Protein AF-A0AAV9ILN0-F1 (afdb_monomer)

Structure (mmCIF, N/CA/C/O backbone):
data_AF-A0AAV9ILN0-F1
#
_entry.id   AF-A0AAV9ILN0-F1
#
loop_
_atom_site.group_PDB
_atom_site.id
_atom_site.type_symbol
_atom_site.label_atom_id
_atom_site.label_alt_id
_atom_site.label_comp_id
_atom_site.label_asym_id
_atom_site.label_entity_id
_atom_site.label_seq_id
_atom_site.pdbx_PDB_ins_code
_atom_site.Cartn_x
_atom_site.Cartn_y
_atom_site.Cartn_z
_atom_site.occupancy
_atom_site.B_iso_or_equiv
_atom_site.auth_seq_id
_atom_site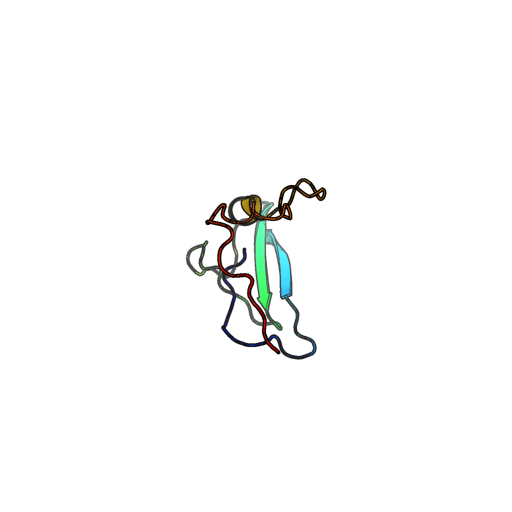.auth_comp_id
_atom_site.auth_asym_id
_atom_site.auth_atom_id
_atom_site.pdbx_PDB_model_num
ATOM 1 N N . MET A 1 1 ? 8.508 5.407 -0.888 1.00 79.31 1 MET A N 1
ATOM 2 C CA . MET A 1 1 ? 7.049 5.396 -0.672 1.00 79.31 1 MET A CA 1
ATOM 3 C C . MET A 1 1 ? 6.628 4.142 0.101 1.00 79.31 1 MET A C 1
ATOM 5 O O . MET A 1 1 ? 6.603 4.237 1.312 1.00 79.31 1 MET A O 1
ATOM 9 N N . LEU A 1 2 ? 6.423 2.965 -0.511 1.00 84.06 2 LEU A N 1
ATOM 10 C CA . LEU A 1 2 ? 5.889 1.783 0.210 1.00 84.06 2 LEU A CA 1
ATOM 11 C C . LEU A 1 2 ? 6.926 0.835 0.849 1.00 84.06 2 LEU A C 1
ATOM 13 O O . LEU A 1 2 ? 6.559 0.019 1.683 1.00 84.06 2 LEU A O 1
ATOM 17 N N . GLN A 1 3 ? 8.211 0.947 0.489 1.00 84.81 3 GLN A N 1
ATOM 18 C CA . GLN A 1 3 ? 9.302 0.079 0.984 1.00 84.81 3 GLN A CA 1
ATOM 19 C C . GLN A 1 3 ? 9.109 -1.430 0.698 1.00 84.81 3 GLN A C 1
ATOM 21 O O . GLN A 1 3 ? 9.600 -2.268 1.442 1.00 84.81 3 GLN A O 1
ATOM 26 N N . LEU A 1 4 ? 8.422 -1.774 -0.398 1.00 86.50 4 LEU A N 1
ATOM 27 C CA . LEU A 1 4 ? 8.137 -3.158 -0.823 1.00 86.50 4 LEU A CA 1
ATOM 28 C C . LEU A 1 4 ? 9.002 -3.630 -2.006 1.00 86.50 4 LEU A C 1
ATOM 30 O O . LEU A 1 4 ? 8.680 -4.618 -2.657 1.00 86.50 4 LEU A O 1
ATOM 34 N N . TYR A 1 5 ? 10.060 -2.889 -2.335 1.00 89.50 5 TYR A N 1
ATOM 35 C CA . TYR A 1 5 ? 10.932 -3.211 -3.463 1.00 89.50 5 TYR A CA 1
ATOM 36 C C . TYR A 1 5 ? 11.738 -4.481 -3.173 1.00 89.50 5 TYR A C 1
ATOM 38 O O . TYR A 1 5 ? 12.352 -4.590 -2.112 1.00 89.50 5 TYR A O 1
ATOM 46 N N . ASN A 1 6 ? 11.734 -5.420 -4.116 1.00 89.31 6 ASN A N 1
ATOM 47 C CA . ASN A 1 6 ? 12.339 -6.745 -3.977 1.00 89.31 6 ASN A CA 1
ATOM 48 C C . ASN A 1 6 ? 13.566 -6.967 -4.883 1.00 89.31 6 ASN A C 1
ATOM 50 O O . ASN A 1 6 ? 14.017 -8.097 -5.001 1.00 89.31 6 ASN A O 1
ATOM 54 N N . ASP A 1 7 ? 14.099 -5.914 -5.506 1.00 92.62 7 ASP A N 1
ATOM 55 C CA . ASP A 1 7 ? 15.222 -5.979 -6.458 1.00 92.62 7 ASP A CA 1
ATOM 56 C C . ASP A 1 7 ? 14.982 -6.820 -7.721 1.00 92.62 7 ASP A C 1
ATOM 58 O O . ASP A 1 7 ? 15.911 -7.237 -8.409 1.00 92.62 7 ASP A O 1
ATOM 62 N N . GLU A 1 8 ? 13.711 -7.021 -8.070 1.00 93.00 8 GLU A N 1
ATOM 63 C CA . GLU A 1 8 ? 13.301 -7.735 -9.273 1.00 93.00 8 GLU A CA 1
ATOM 64 C C . GLU A 1 8 ? 12.469 -6.835 -10.186 1.00 93.00 8 GLU A C 1
ATOM 66 O O . GLU A 1 8 ? 11.706 -5.971 -9.743 1.00 93.00 8 GLU A O 1
ATOM 71 N N . TRP A 1 9 ? 12.585 -7.065 -11.495 1.00 94.31 9 TRP A N 1
ATOM 72 C CA . TRP A 1 9 ? 11.699 -6.422 -12.4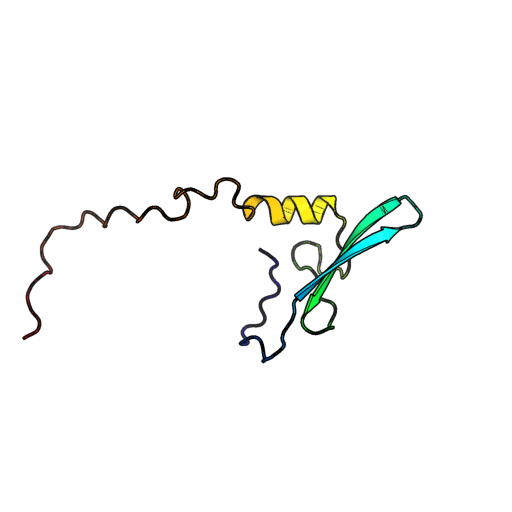56 1.00 94.31 9 TRP A CA 1
ATOM 73 C C . TRP A 1 9 ? 10.274 -6.973 -12.296 1.00 94.31 9 TRP A C 1
ATOM 75 O O . TRP A 1 9 ? 10.106 -8.198 -12.298 1.00 94.31 9 TRP A O 1
ATOM 85 N N . PRO A 1 10 ? 9.234 -6.121 -12.205 1.00 95.94 10 PRO A N 1
ATOM 86 C CA . PRO A 1 10 ? 7.866 -6.608 -12.128 1.00 95.94 10 PRO A CA 1
ATOM 87 C C . PRO A 1 10 ? 7.510 -7.466 -13.354 1.00 95.94 10 PRO A C 1
ATOM 89 O O . PRO A 1 10 ? 7.691 -7.015 -14.490 1.00 95.94 10 PRO A O 1
ATOM 92 N N . PRO A 1 11 ? 7.028 -8.709 -13.166 1.00 95.25 11 PRO A N 1
ATOM 93 C CA . PRO A 1 11 ? 6.703 -9.590 -14.280 1.00 95.25 11 PRO A CA 1
ATOM 94 C C . PRO A 1 11 ? 5.521 -9.051 -15.095 1.00 95.25 11 PRO A C 1
ATOM 96 O O . PRO A 1 11 ? 4.748 -8.208 -14.641 1.00 95.25 11 PRO A O 1
ATOM 99 N N . PHE A 1 12 ? 5.327 -9.571 -16.308 1.00 96.25 12 PHE A N 1
ATOM 100 C CA . PHE A 1 12 ? 4.147 -9.218 -17.099 1.00 96.25 12 PHE A CA 1
ATOM 101 C C . PHE A 1 12 ? 2.855 -9.557 -16.349 1.00 96.25 12 PHE A C 1
ATOM 103 O O . PHE A 1 12 ? 2.715 -10.641 -15.787 1.00 96.25 12 PHE A O 1
ATOM 110 N N . GLY A 1 13 ? 1.910 -8.615 -16.358 1.00 95.62 13 GLY A N 1
ATOM 111 C CA . GLY A 1 13 ? 0.669 -8.743 -15.595 1.00 95.62 13 GLY A CA 1
ATOM 112 C C . GLY A 1 13 ? 0.842 -8.532 -14.090 1.00 95.62 13 GLY A C 1
ATOM 113 O O . GLY A 1 13 ? -0.084 -8.835 -13.340 1.00 95.62 13 GLY A O 1
ATOM 114 N N . SER A 1 14 ? 1.992 -8.015 -13.637 1.00 96.19 14 SER A N 1
ATOM 115 C CA . SER A 1 14 ? 2.165 -7.656 -12.236 1.00 96.19 14 SER A CA 1
ATOM 116 C C . SER A 1 14 ? 1.155 -6.598 -11.812 1.00 96.19 14 SER A C 1
ATOM 118 O O . SER A 1 14 ? 0.900 -5.647 -12.557 1.00 96.19 14 SER A O 1
ATOM 120 N N . PHE A 1 15 ? 0.650 -6.709 -10.593 1.00 96.19 15 PHE A N 1
ATOM 121 C CA . PHE A 1 15 ? -0.249 -5.725 -10.017 1.00 96.19 15 PHE A CA 1
ATOM 122 C C . PHE A 1 15 ? 0.073 -5.481 -8.546 1.00 96.19 15 PHE A C 1
ATOM 124 O O . PHE A 1 15 ? 0.537 -6.363 -7.819 1.00 96.19 15 PHE A O 1
ATOM 131 N N . LEU A 1 16 ? -0.219 -4.258 -8.117 1.00 95.44 16 LEU A N 1
ATOM 132 C CA . LEU A 1 16 ? -0.232 -3.859 -6.722 1.00 95.44 16 LEU A CA 1
ATOM 133 C C . LEU A 1 16 ? -1.687 -3.584 -6.341 1.00 95.44 16 LEU A C 1
ATOM 135 O O . LEU A 1 16 ? -2.322 -2.721 -6.945 1.00 95.44 16 LEU A O 1
ATOM 139 N N . ALA A 1 17 ? -2.214 -4.311 -5.361 1.00 96.62 17 ALA A N 1
ATOM 140 C CA . ALA A 1 17 ? -3.533 -4.052 -4.802 1.00 96.62 17 ALA A CA 1
ATOM 141 C C . ALA A 1 17 ? -3.385 -3.373 -3.440 1.00 96.62 17 ALA A C 1
ATOM 143 O O . ALA A 1 17 ? -2.616 -3.822 -2.591 1.00 96.62 17 ALA A O 1
ATOM 144 N N . ILE A 1 18 ? -4.119 -2.280 -3.246 1.00 95.44 18 ILE A N 1
ATOM 145 C CA . ILE A 1 18 ? -4.217 -1.566 -1.973 1.00 95.44 18 ILE A CA 1
ATOM 146 C C . ILE A 1 18 ? -5.669 -1.693 -1.534 1.00 95.44 18 ILE A C 1
ATOM 148 O O . ILE A 1 18 ? -6.566 -1.146 -2.174 1.00 95.44 18 ILE A O 1
ATOM 152 N N . GLU A 1 19 ? -5.898 -2.452 -0.472 1.00 96.81 19 GLU A N 1
ATOM 153 C CA . GLU A 1 19 ? -7.231 -2.770 0.024 1.00 96.81 19 GLU A CA 1
ATOM 154 C C . GLU A 1 19 ? -7.508 -2.002 1.314 1.00 96.81 19 GLU A C 1
ATOM 156 O O . GLU A 1 19 ? -6.674 -1.967 2.221 1.00 96.81 19 GLU A O 1
ATOM 161 N N . LEU A 1 20 ? -8.690 -1.389 1.390 1.00 96.94 20 LEU A N 1
ATOM 162 C CA . LEU A 1 20 ? -9.171 -0.687 2.573 1.00 96.94 20 LEU A CA 1
ATOM 163 C C . LEU A 1 20 ? -10.198 -1.558 3.295 1.00 96.94 20 LEU A C 1
ATOM 165 O O . LEU A 1 20 ? -11.250 -1.891 2.750 1.00 96.94 20 LEU A O 1
ATOM 169 N N . TYR A 1 21 ? -9.905 -1.881 4.545 1.00 96.75 21 TYR A N 1
ATOM 170 C CA . TYR A 1 21 ? -10.756 -2.660 5.428 1.00 96.75 21 TYR A CA 1
ATOM 171 C C . TYR A 1 21 ? -11.326 -1.784 6.531 1.00 96.75 21 TYR A C 1
ATOM 173 O O . TYR A 1 21 ? -10.721 -0.792 6.939 1.00 96.75 21 TYR A O 1
ATOM 181 N N . ARG A 1 22 ? -12.466 -2.211 7.068 1.00 97.25 22 ARG A N 1
ATOM 182 C CA . ARG A 1 22 ? -13.080 -1.633 8.258 1.00 97.25 22 ARG A CA 1
ATOM 183 C C . ARG A 1 22 ? -13.384 -2.747 9.250 1.00 97.25 22 ARG A C 1
ATOM 185 O O . ARG A 1 22 ? -14.009 -3.738 8.877 1.00 97.25 22 ARG A O 1
ATOM 192 N N . ASN A 1 23 ? -12.936 -2.603 10.494 1.00 95.44 23 ASN A N 1
ATOM 193 C CA . ASN A 1 23 ? -13.227 -3.581 11.541 1.00 95.44 23 ASN A CA 1
ATOM 194 C C . ASN A 1 23 ? -14.611 -3.336 12.180 1.00 95.44 23 ASN A C 1
ATOM 196 O O . ASN A 1 23 ? -15.308 -2.371 11.862 1.00 95.44 23 ASN A O 1
ATOM 200 N N . SER A 1 24 ? -15.013 -4.199 13.117 1.00 96.62 24 SER A N 1
ATOM 201 C CA . SER A 1 24 ? -16.302 -4.087 13.818 1.00 96.62 24 SER A CA 1
ATOM 202 C C . SER A 1 24 ? -16.423 -2.854 14.722 1.00 96.62 24 SER A C 1
ATOM 204 O O . SER A 1 24 ? -17.536 -2.454 15.050 1.00 96.62 24 SER A O 1
ATOM 206 N N . GLN A 1 25 ? -15.299 -2.261 15.133 1.00 96.50 25 GLN A N 1
ATOM 207 C CA . GLN A 1 25 ? -15.249 -1.026 15.923 1.00 96.50 25 GLN A CA 1
ATOM 208 C C . GLN A 1 25 ? -15.307 0.227 15.033 1.00 96.50 25 GLN A C 1
ATOM 210 O O . GLN A 1 25 ? -15.441 1.342 15.526 1.00 96.50 25 GLN A O 1
ATOM 215 N N . GLY A 1 26 ? -15.269 0.045 13.711 1.00 95.88 26 GLY A N 1
ATOM 216 C CA . GLY A 1 26 ? -15.311 1.112 12.725 1.00 95.88 26 GLY A CA 1
ATOM 217 C C . GLY A 1 26 ? -13.945 1.688 12.353 1.00 95.88 26 GLY A C 1
ATOM 218 O O . GLY A 1 26 ? -13.910 2.629 11.563 1.00 95.88 26 GLY A O 1
ATOM 219 N N . GLU A 1 27 ? -12.857 1.122 12.872 1.00 96.69 27 GLU A N 1
ATOM 220 C CA . GLU A 1 27 ? -11.481 1.514 12.567 1.00 96.69 27 GLU A CA 1
ATOM 221 C C . GLU A 1 27 ? -11.076 1.000 11.180 1.00 96.69 27 GLU A C 1
ATOM 223 O O . GLU A 1 27 ? -11.484 -0.092 10.763 1.00 96.69 27 GLU A O 1
ATOM 228 N N . HIS A 1 28 ? -10.271 1.788 10.466 1.00 97.56 28 HIS A N 1
ATOM 229 C CA . HIS A 1 28 ? -9.852 1.483 9.101 1.00 97.56 28 HIS A CA 1
ATOM 230 C C . HIS A 1 28 ? -8.422 0.960 9.053 1.00 97.56 28 HIS A C 1
ATOM 232 O O . HIS A 1 28 ? -7.527 1.491 9.713 1.00 97.56 28 HIS A O 1
ATOM 238 N N . TYR A 1 29 ? -8.207 -0.045 8.211 1.00 96.44 29 TYR A N 1
ATOM 239 C CA . TYR A 1 29 ? -6.903 -0.656 7.991 1.00 96.44 29 TYR A CA 1
ATOM 240 C C . TYR A 1 29 ? -6.628 -0.801 6.505 1.00 96.44 29 TYR A C 1
ATOM 242 O O . TYR A 1 29 ? -7.531 -1.057 5.716 1.00 96.44 29 TYR A O 1
ATOM 250 N N . VAL A 1 30 ? -5.365 -0.683 6.138 1.00 96.31 30 VAL A N 1
ATOM 251 C CA . VAL A 1 30 ? -4.862 -0.858 4.786 1.00 96.31 30 VAL A CA 1
ATOM 252 C C . VAL A 1 30 ? -4.070 -2.155 4.731 1.00 96.31 30 VAL A C 1
ATOM 254 O O . VAL A 1 30 ? -3.169 -2.373 5.546 1.00 96.31 30 VAL A O 1
ATOM 257 N N . GLY A 1 31 ? -4.413 -3.011 3.773 1.00 95.12 31 GLY A N 1
ATOM 258 C CA . GLY A 1 31 ? -3.592 -4.145 3.360 1.00 95.12 31 GLY A CA 1
ATOM 259 C C . GLY A 1 31 ? -3.022 -3.886 1.972 1.00 95.12 31 GLY A C 1
ATOM 260 O O . GLY A 1 31 ? -3.683 -3.283 1.127 1.00 95.12 31 GLY A O 1
ATOM 261 N N . ILE A 1 32 ? -1.789 -4.324 1.739 1.00 95.38 32 ILE A N 1
ATOM 262 C CA . ILE A 1 32 ? -1.137 -4.193 0.434 1.00 95.38 32 ILE A CA 1
ATOM 263 C C . ILE A 1 32 ? -0.769 -5.580 -0.062 1.00 95.38 32 ILE A C 1
ATOM 265 O O . ILE A 1 32 ? -0.249 -6.391 0.703 1.00 95.38 32 ILE A O 1
ATOM 269 N N . TYR A 1 33 ? -1.029 -5.834 -1.339 1.00 95.69 33 TYR A N 1
ATOM 270 C CA . TYR A 1 33 ? -0.709 -7.089 -1.995 1.00 95.69 33 TYR A CA 1
ATOM 271 C C . TYR A 1 33 ? 0.085 -6.826 -3.264 1.00 95.69 33 TYR A C 1
ATOM 273 O O . TYR A 1 33 ? -0.288 -5.976 -4.073 1.00 95.69 33 TYR A O 1
ATOM 281 N N . TYR A 1 34 ? 1.141 -7.602 -3.467 1.00 95.12 34 TYR A N 1
ATOM 282 C CA . TYR A 1 34 ? 1.893 -7.635 -4.711 1.00 95.12 34 TYR A CA 1
ATOM 283 C C . TYR A 1 34 ? 1.684 -8.995 -5.367 1.00 95.12 34 TYR A C 1
ATOM 285 O O . TYR A 1 34 ? 1.991 -10.028 -4.775 1.00 95.12 34 TYR A O 1
ATOM 293 N N . ASN A 1 35 ? 1.097 -9.008 -6.566 1.00 94.75 35 ASN A N 1
ATOM 294 C C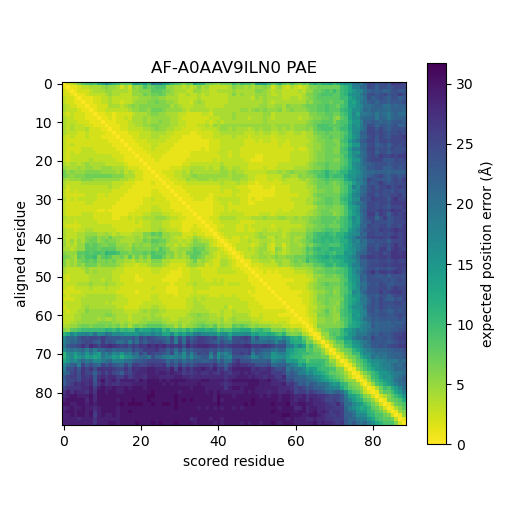A . ASN A 1 35 ? 0.772 -10.233 -7.308 1.00 94.75 35 ASN A CA 1
ATOM 295 C C . ASN A 1 35 ? -0.022 -11.263 -6.479 1.00 94.75 35 ASN A C 1
ATOM 297 O O . ASN A 1 35 ? 0.222 -12.466 -6.548 1.00 94.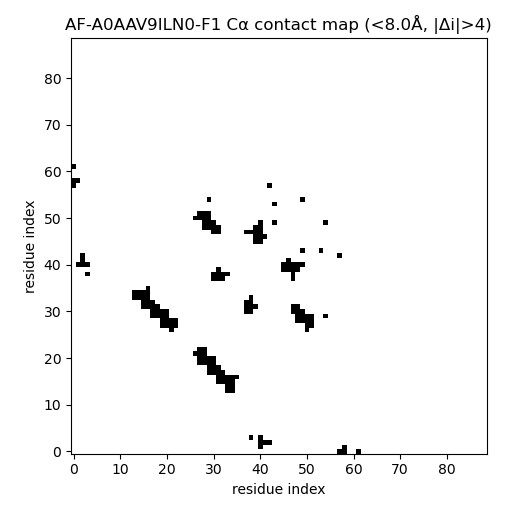75 35 ASN A O 1
ATOM 301 N N . GLY A 1 36 ? -0.960 -10.777 -5.661 1.00 93.88 36 GLY A N 1
ATOM 302 C CA . GLY A 1 36 ? -1.796 -11.603 -4.785 1.00 93.88 36 GLY A CA 1
ATOM 303 C C . GLY A 1 36 ? -1.124 -12.058 -3.485 1.00 93.88 36 GLY A C 1
ATOM 304 O O . GLY A 1 36 ? -1.790 -12.659 -2.646 1.00 93.88 36 GLY A O 1
ATOM 305 N N . GLN A 1 37 ? 0.160 -11.757 -3.271 1.00 93.81 37 GLN A N 1
ATOM 306 C CA . GLN A 1 37 ? 0.842 -12.026 -2.007 1.00 93.81 37 GLN A CA 1
ATOM 307 C C . GLN A 1 37 ? 0.722 -10.834 -1.064 1.00 93.81 37 GLN A C 1
ATOM 309 O O . GLN A 1 37 ? 1.032 -9.706 -1.447 1.00 93.81 37 GLN A O 1
ATOM 314 N N . GLN A 1 38 ? 0.289 -11.087 0.173 1.00 94.31 38 GLN A N 1
ATOM 315 C CA . GLN A 1 38 ? 0.176 -10.046 1.189 1.00 94.31 38 GLN A CA 1
ATOM 316 C C . GLN A 1 38 ? 1.560 -9.529 1.582 1.00 94.31 38 GLN A C 1
ATOM 318 O O . GLN A 1 38 ? 2.438 -10.293 1.984 1.00 94.31 38 GLN A O 1
ATOM 323 N N . CYS A 1 39 ? 1.738 -8.219 1.481 1.00 92.75 39 CYS A N 1
ATOM 324 C CA . CYS A 1 39 ? 2.969 -7.541 1.829 1.00 92.75 39 CYS A CA 1
ATOM 325 C C . CYS A 1 39 ? 2.951 -7.122 3.302 1.00 92.75 39 CYS A C 1
ATOM 327 O O . CYS A 1 39 ? 2.001 -6.499 3.776 1.00 92.75 39 CYS A O 1
ATOM 329 N N . SER A 1 40 ? 4.039 -7.402 4.014 1.00 90.06 40 SER A N 1
ATOM 330 C CA . SER A 1 40 ? 4.296 -6.795 5.320 1.00 90.06 40 SER A CA 1
ATOM 331 C C . SER A 1 40 ? 4.827 -5.381 5.135 1.00 90.06 40 SER A C 1
ATOM 333 O O . SER A 1 40 ? 5.701 -5.162 4.302 1.00 90.06 40 SER A O 1
ATOM 335 N N . LEU A 1 41 ? 4.330 -4.427 5.923 1.00 85.94 41 LEU A N 1
ATOM 336 C CA . LEU A 1 41 ? 4.726 -3.021 5.819 1.00 85.94 41 LEU A CA 1
ATOM 337 C C . LEU A 1 41 ? 5.894 -2.729 6.776 1.00 85.94 41 LEU A C 1
ATOM 339 O O . LEU A 1 41 ? 5.674 -2.694 7.993 1.00 85.94 41 LEU A O 1
ATOM 343 N N . PRO A 1 42 ? 7.131 -2.503 6.280 1.00 83.81 42 PRO A N 1
ATOM 344 C CA . PRO A 1 42 ? 8.305 -2.374 7.148 1.00 83.81 42 PRO A CA 1
ATOM 345 C C . PRO A 1 42 ? 8.228 -1.171 8.083 1.00 83.81 42 PRO A C 1
ATOM 347 O O . PRO A 1 42 ? 8.586 -1.258 9.256 1.00 83.81 42 PRO A O 1
ATOM 350 N N . PHE A 1 43 ? 7.660 -0.069 7.592 1.00 82.75 43 PHE A N 1
ATOM 351 C CA . PHE A 1 43 ? 7.434 1.144 8.376 1.00 82.75 43 PHE A CA 1
ATOM 352 C C . PHE A 1 43 ? 6.428 0.950 9.525 1.00 82.75 43 PHE A C 1
ATOM 354 O O . PHE A 1 43 ? 6.391 1.764 10.442 1.00 82.75 43 PHE A O 1
ATOM 361 N N . TYR A 1 44 ? 5.637 -0.128 9.505 1.00 84.31 44 TYR A N 1
ATOM 362 C CA . TYR A 1 44 ? 4.649 -0.461 10.531 1.00 84.31 44 TYR A CA 1
ATOM 363 C C . TYR A 1 44 ? 4.938 -1.830 11.170 1.00 84.31 44 TYR A C 1
ATOM 365 O O . TYR A 1 44 ? 4.080 -2.709 11.275 1.00 84.31 44 TYR A O 1
ATOM 373 N N . GLY A 1 45 ? 6.191 -2.037 11.586 1.00 83.25 45 GLY A N 1
ATOM 374 C CA . GLY A 1 45 ? 6.592 -3.202 12.380 1.00 83.25 45 GLY A CA 1
ATOM 375 C C . GLY A 1 45 ? 6.386 -4.546 11.676 1.00 83.25 45 GLY A C 1
ATOM 376 O O . GLY A 1 45 ? 6.113 -5.538 12.350 1.00 83.25 45 GLY A O 1
ATOM 377 N N . ASN A 1 46 ? 6.480 -4.573 10.341 1.00 84.44 46 ASN A N 1
ATOM 378 C CA . ASN A 1 46 ? 6.271 -5.757 9.499 1.00 84.44 46 ASN A CA 1
ATOM 379 C C . ASN A 1 46 ? 4.894 -6.417 9.674 1.00 84.44 46 ASN A C 1
ATOM 381 O O . ASN A 1 46 ? 4.758 -7.635 9.540 1.00 84.44 46 ASN A O 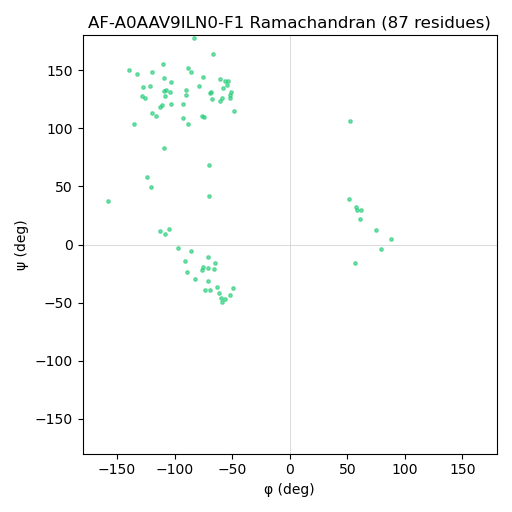1
ATOM 385 N N . ARG A 1 47 ? 3.862 -5.620 9.968 1.00 87.38 47 ARG A N 1
ATOM 386 C CA . ARG A 1 47 ? 2.488 -6.116 10.078 1.00 87.38 47 ARG A CA 1
ATOM 387 C C . ARG A 1 47 ? 1.789 -6.142 8.709 1.00 87.38 47 ARG A C 1
ATOM 389 O O . ARG A 1 47 ? 2.069 -5.280 7.875 1.00 87.38 47 ARG A O 1
ATOM 396 N N . PRO A 1 48 ? 0.864 -7.097 8.494 1.00 88.81 48 PRO A N 1
ATOM 397 C CA . PRO A 1 48 ? 0.127 -7.247 7.234 1.00 88.81 48 PRO A CA 1
ATOM 398 C C . PRO A 1 48 ? -0.991 -6.209 7.035 1.00 88.81 48 PRO A C 1
ATOM 400 O O . PRO A 1 48 ? -1.400 -5.949 5.907 1.00 88.81 48 PRO A O 1
ATOM 403 N N . TYR A 1 49 ? -1.481 -5.617 8.128 1.00 93.44 49 TYR A N 1
ATOM 404 C CA . TYR A 1 49 ? -2.510 -4.579 8.119 1.00 93.44 49 TYR A CA 1
ATOM 405 C C . TYR A 1 49 ? -2.006 -3.359 8.886 1.00 93.44 49 TYR A C 1
ATOM 407 O O . TYR A 1 49 ? -1.590 -3.478 10.043 1.00 93.44 49 TYR A O 1
ATOM 415 N N . CYS A 1 50 ? -2.048 -2.192 8.250 1.00 93.94 50 CYS A N 1
ATOM 416 C CA . CYS A 1 50 ? -1.652 -0.916 8.840 1.00 93.94 50 CYS A CA 1
ATOM 417 C C . CYS A 1 50 ? -2.891 -0.045 9.086 1.00 93.94 50 CYS A C 1
ATOM 419 O O . CYS A 1 50 ? -3.710 0.074 8.180 1.00 93.94 50 CYS A O 1
ATOM 421 N N . PRO A 1 51 ? -3.069 0.560 10.272 1.00 95.56 51 PRO A N 1
ATOM 422 C CA . PRO A 1 51 ? -4.123 1.544 10.499 1.00 95.56 51 PRO A CA 1
ATOM 423 C C . PRO A 1 51 ? -4.061 2.674 9.468 1.00 95.56 51 PRO A C 1
ATOM 425 O O . PRO A 1 51 ? -2.973 3.139 9.125 1.00 95.56 51 PRO A O 1
ATOM 428 N N . TRP A 1 52 ? -5.224 3.137 9.007 1.00 95.38 52 TRP A N 1
ATOM 429 C CA . TRP A 1 52 ? -5.324 4.192 7.991 1.00 95.38 52 TRP A CA 1
ATOM 430 C C . TRP A 1 52 ? -4.510 5.445 8.346 1.00 95.38 52 TRP A C 1
ATOM 432 O O . TRP A 1 52 ? -3.789 5.967 7.504 1.00 95.38 52 TRP A O 1
ATOM 442 N N . GLU A 1 53 ? -4.576 5.887 9.600 1.00 94.19 53 GLU A N 1
ATOM 443 C CA . GLU A 1 53 ? -3.902 7.098 10.084 1.00 94.19 53 GLU A CA 1
ATOM 444 C C . GLU A 1 53 ? -2.376 7.012 9.946 1.00 94.19 53 GLU A C 1
ATOM 446 O O . GLU A 1 53 ? -1.719 7.967 9.528 1.00 94.19 53 GLU A O 1
ATOM 451 N N . GLU A 1 54 ? -1.800 5.848 10.261 1.00 93.12 54 GLU A N 1
ATOM 452 C CA . GLU A 1 54 ? -0.360 5.635 10.127 1.00 93.12 54 GLU A CA 1
ATOM 453 C C . GLU A 1 54 ? 0.024 5.487 8.653 1.00 93.12 54 GLU A C 1
ATOM 455 O O . GLU A 1 54 ? 1.024 6.057 8.218 1.00 93.12 54 GLU A O 1
ATOM 460 N N . PHE A 1 55 ? -0.796 4.796 7.859 1.00 93.31 55 PHE A N 1
ATOM 461 C CA . PHE A 1 55 ? -0.586 4.701 6.418 1.00 93.31 55 PHE A CA 1
ATOM 462 C C . PHE A 1 55 ? -0.574 6.089 5.757 1.00 93.31 55 PHE A C 1
ATOM 464 O O . PHE A 1 55 ? 0.369 6.428 5.041 1.00 93.31 55 PHE A O 1
ATOM 471 N N . GLU A 1 56 ? -1.571 6.929 6.040 1.00 93.12 56 GLU A N 1
ATOM 472 C CA . GLU A 1 56 ? -1.678 8.288 5.507 1.00 93.12 56 GLU A CA 1
ATOM 473 C C . GLU A 1 56 ? -0.472 9.144 5.900 1.00 93.12 56 GLU A C 1
ATOM 475 O O . GLU A 1 56 ? 0.139 9.791 5.045 1.00 93.12 56 GLU A O 1
ATOM 480 N N . LYS A 1 57 ? -0.066 9.095 7.172 1.00 92.81 57 LYS A N 1
ATOM 481 C CA . LYS A 1 57 ? 1.112 9.812 7.669 1.00 92.81 57 LYS A CA 1
ATOM 482 C C . LYS A 1 57 ? 2.375 9.443 6.893 1.00 92.81 57 LYS A C 1
ATOM 484 O O . LYS A 1 57 ? 3.109 10.343 6.482 1.00 92.81 57 LYS A O 1
ATOM 489 N N . GLN A 1 58 ? 2.611 8.152 6.667 1.00 90.75 58 GLN A N 1
ATOM 490 C CA . GLN A 1 58 ? 3.799 7.652 5.965 1.00 90.75 58 GLN A CA 1
ATOM 491 C C . GLN A 1 58 ? 3.772 7.966 4.466 1.00 90.75 58 GLN A C 1
ATOM 493 O O . GLN A 1 58 ? 4.818 8.189 3.856 1.00 90.75 58 GLN A O 1
ATOM 498 N N . MET A 1 59 ? 2.582 8.025 3.869 1.00 90.19 59 MET A N 1
ATOM 499 C CA . MET A 1 59 ? 2.407 8.341 2.452 1.00 90.19 59 MET A CA 1
ATOM 500 C C . MET A 1 59 ? 2.437 9.844 2.170 1.00 90.19 59 MET A C 1
ATOM 502 O O . MET A 1 59 ? 2.890 10.250 1.100 1.00 9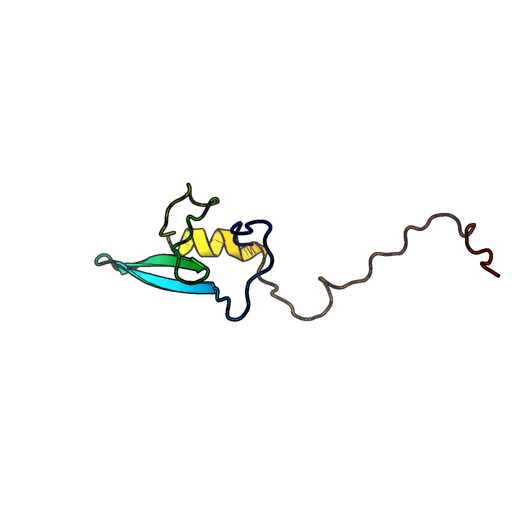0.19 59 MET A O 1
ATOM 506 N N . SER A 1 60 ? 2.019 10.669 3.134 1.00 90.06 60 SER A N 1
ATOM 507 C CA . SER A 1 60 ? 1.891 12.124 2.997 1.00 90.06 60 SER A CA 1
ATOM 508 C C . SER A 1 60 ? 3.109 12.855 2.407 1.00 90.06 60 SER A C 1
ATOM 510 O O . SER A 1 60 ? 2.882 13.757 1.598 1.00 90.06 60 SER A O 1
ATOM 512 N N . PRO A 1 61 ? 4.379 12.484 2.698 1.00 87.56 61 PRO A N 1
ATOM 513 C CA . PRO A 1 61 ? 5.543 13.179 2.145 1.00 87.56 61 PRO A CA 1
ATOM 514 C C . PRO A 1 61 ? 5.748 12.918 0.650 1.00 87.56 61 PRO A C 1
ATOM 516 O O . PRO A 1 61 ? 6.443 13.675 -0.019 1.00 87.56 61 PRO A O 1
ATOM 519 N N . PHE A 1 62 ? 5.171 11.835 0.129 1.00 85.50 62 PHE A N 1
ATOM 520 C CA . PHE A 1 62 ? 5.299 11.435 -1.269 1.00 85.50 62 PHE A CA 1
ATOM 521 C C . PHE A 1 62 ? 4.110 11.892 -2.124 1.00 85.50 62 PHE A C 1
ATOM 523 O O . PHE A 1 62 ? 4.105 11.669 -3.334 1.00 85.50 62 PHE A O 1
ATOM 530 N N . VAL A 1 63 ? 3.099 12.518 -1.513 1.00 86.12 63 VAL A N 1
ATOM 531 C CA . VAL A 1 63 ? 1.961 13.092 -2.233 1.00 86.12 63 VAL A CA 1
ATOM 532 C C . VAL A 1 63 ? 2.403 14.401 -2.880 1.00 86.12 63 VAL A C 1
ATOM 534 O O . VAL A 1 63 ? 2.633 15.402 -2.201 1.00 86.12 63 VAL A O 1
ATOM 537 N N . ILE A 1 64 ? 2.492 14.406 -4.208 1.00 82.12 64 ILE A N 1
ATOM 538 C CA . ILE A 1 64 ? 2.740 15.620 -4.989 1.00 82.12 64 ILE A CA 1
ATOM 539 C C . ILE A 1 64 ? 1.442 16.434 -5.000 1.00 82.12 64 ILE A C 1
ATOM 541 O O . ILE A 1 64 ? 0.444 16.015 -5.580 1.00 82.12 64 ILE A O 1
ATOM 545 N N . ARG A 1 65 ? 1.440 17.574 -4.301 1.00 75.56 65 ARG A N 1
ATOM 546 C CA . ARG A 1 65 ? 0.250 18.431 -4.134 1.00 75.56 65 ARG A CA 1
ATOM 547 C C . ARG A 1 65 ? 0.094 19.486 -5.226 1.00 75.56 65 ARG A C 1
ATOM 549 O O . ARG A 1 65 ? -1.020 19.941 -5.455 1.00 75.56 65 ARG A O 1
ATOM 556 N N . ASP A 1 66 ? 1.192 19.857 -5.875 1.00 75.94 66 ASP A N 1
ATOM 557 C CA . ASP A 1 66 ? 1.200 20.785 -7.000 1.00 75.94 66 ASP A CA 1
ATOM 558 C C . ASP A 1 66 ? 1.774 20.060 -8.229 1.00 75.94 66 ASP A C 1
ATOM 560 O O . ASP A 1 66 ? 2.940 19.656 -8.201 1.00 75.94 66 ASP A O 1
ATOM 564 N N . PRO A 1 67 ? 0.968 19.818 -9.276 1.00 63.16 67 PRO A N 1
ATOM 565 C CA . PRO A 1 67 ? 1.430 19.174 -10.500 1.00 63.16 67 PRO A CA 1
ATOM 566 C C . PRO A 1 67 ? 2.350 20.074 -11.347 1.00 63.16 67 PRO A C 1
ATOM 568 O O . PRO A 1 67 ? 2.950 19.578 -12.300 1.00 63.16 67 PRO A O 1
ATOM 571 N N . GLY A 1 68 ? 2.467 21.371 -11.029 1.00 58.66 68 GLY A N 1
ATOM 572 C CA . GLY A 1 68 ? 3.296 22.329 -11.754 1.00 58.66 68 GLY A CA 1
ATOM 573 C C . GLY A 1 68 ? 4.735 22.387 -11.241 1.00 58.66 68 GLY A C 1
ATOM 574 O O . GLY A 1 68 ? 5.009 23.004 -10.221 1.00 58.66 68 GLY A O 1
ATOM 575 N N . ASP A 1 69 ? 5.659 21.784 -11.987 1.00 56.41 69 ASP A N 1
ATOM 576 C CA . ASP A 1 69 ? 7.078 22.148 -12.148 1.00 56.41 69 ASP A CA 1
ATOM 577 C C . ASP A 1 69 ? 8.032 22.256 -10.939 1.00 56.41 69 ASP A C 1
ATOM 579 O O . ASP A 1 69 ? 9.239 22.208 -11.165 1.00 56.41 69 ASP A O 1
ATOM 583 N N . ILE A 1 70 ? 7.604 22.343 -9.673 1.00 58.25 70 ILE A N 1
ATOM 584 C CA . ILE A 1 70 ? 8.542 22.562 -8.547 1.00 58.25 70 ILE A CA 1
ATOM 585 C C . ILE A 1 70 ? 9.434 21.330 -8.314 1.00 58.25 70 ILE A C 1
ATOM 587 O O . ILE A 1 70 ? 10.630 21.467 -8.064 1.00 58.25 70 ILE A O 1
ATOM 591 N N . ALA A 1 71 ? 8.880 20.120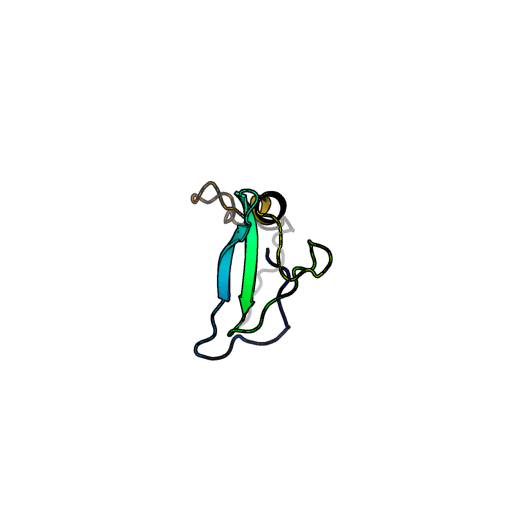 -8.446 1.00 60.00 71 ALA A N 1
ATOM 592 C CA . ALA A 1 71 ? 9.637 18.873 -8.286 1.00 60.00 71 ALA A CA 1
ATOM 593 C C . ALA A 1 71 ? 10.548 18.549 -9.488 1.00 60.00 71 ALA A C 1
ATOM 595 O O . ALA A 1 71 ? 11.488 17.769 -9.348 1.00 60.00 71 ALA A O 1
ATOM 596 N N . CYS A 1 72 ? 10.280 19.151 -10.651 1.00 67.81 72 CYS A N 1
ATOM 597 C CA . CYS A 1 72 ? 10.981 18.891 -11.910 1.00 67.81 72 CYS A CA 1
ATOM 598 C C . CYS A 1 72 ? 11.903 20.042 -12.338 1.00 67.81 72 CYS A C 1
ATOM 600 O O . CYS A 1 72 ? 12.416 20.015 -13.458 1.00 67.81 72 CYS A O 1
ATOM 602 N N . GLN A 1 73 ? 12.127 21.056 -11.489 1.00 68.44 73 GLN A N 1
ATOM 603 C CA . GLN A 1 73 ? 13.052 22.132 -11.840 1.00 68.44 73 GLN A CA 1
ATOM 604 C C . GLN A 1 73 ? 14.447 21.550 -12.061 1.00 68.44 73 GLN A C 1
ATOM 606 O O . GLN A 1 73 ? 15.008 20.889 -11.184 1.00 68.44 73 GLN A O 1
ATOM 611 N N . ALA A 1 74 ? 15.003 21.805 -13.246 1.00 65.50 74 ALA A N 1
ATOM 612 C CA . ALA A 1 74 ? 16.380 21.459 -13.548 1.00 65.50 74 ALA A CA 1
ATOM 613 C C . ALA A 1 74 ? 17.281 22.036 -12.450 1.00 65.50 74 ALA A C 1
ATOM 615 O O . ALA A 1 74 ? 17.193 23.224 -12.117 1.00 65.50 74 ALA A O 1
ATOM 616 N N . SER A 1 75 ? 18.147 21.200 -11.877 1.00 62.91 75 SER A N 1
ATOM 617 C CA . SER A 1 75 ? 19.197 21.697 -10.999 1.00 62.91 75 SER A CA 1
ATOM 618 C C . SER A 1 75 ? 19.984 22.767 -11.753 1.00 62.91 75 SER A C 1
ATOM 620 O O . SER A 1 75 ? 20.277 22.618 -12.943 1.00 62.91 75 SER A O 1
ATOM 622 N N . LYS A 1 76 ? 20.319 23.875 -11.075 1.00 59.28 76 LYS A N 1
ATOM 623 C CA . LYS A 1 76 ? 21.291 24.819 -11.633 1.00 59.28 76 LYS A CA 1
ATOM 624 C C . LYS A 1 76 ? 22.526 23.994 -12.006 1.00 59.28 76 LYS A C 1
ATOM 626 O O . LYS A 1 76 ? 23.003 23.262 -11.131 1.00 59.28 76 LYS A O 1
ATOM 631 N N . PRO A 1 77 ? 23.022 24.061 -13.257 1.00 58.56 77 PRO A N 1
ATOM 632 C CA . PRO A 1 77 ? 24.280 23.416 -13.587 1.00 58.56 77 PRO A CA 1
ATOM 633 C C . PRO A 1 77 ? 25.294 23.873 -12.546 1.00 58.56 77 PRO A C 1
ATOM 635 O O . PRO A 1 77 ? 25.331 25.060 -12.210 1.00 58.56 77 PRO A O 1
ATOM 638 N N . LEU A 1 78 ? 26.031 22.918 -11.970 1.00 54.34 78 LEU A N 1
ATOM 639 C CA . LEU A 1 78 ? 27.126 23.228 -11.061 1.00 54.34 78 LEU A CA 1
ATOM 640 C C . LEU A 1 78 ? 27.955 24.299 -11.763 1.00 54.34 78 LEU A C 1
ATOM 642 O O . LEU A 1 78 ? 28.477 24.051 -12.849 1.00 54.34 78 LEU A O 1
ATOM 646 N N . SER A 1 79 ? 28.007 25.500 -11.190 1.00 55.88 79 SER A N 1
ATOM 647 C CA . SER A 1 79 ? 28.873 26.581 -11.645 1.00 55.88 79 SER A CA 1
ATOM 648 C C . SER A 1 79 ? 30.312 26.187 -11.322 1.00 55.88 79 SER A C 1
ATOM 650 O O . SER A 1 79 ? 30.924 26.700 -10.390 1.00 55.88 79 SER A O 1
ATOM 652 N N . GLY A 1 80 ? 30.794 25.170 -12.031 1.00 58.75 80 GLY A N 1
ATOM 653 C CA . GLY A 1 80 ? 32.193 24.845 -12.196 1.00 58.75 80 GLY A CA 1
ATOM 654 C C . GLY A 1 80 ? 32.728 25.615 -13.404 1.00 58.75 80 GLY A C 1
ATOM 655 O O . GLY A 1 80 ? 31.949 25.969 -14.294 1.00 58.75 80 GLY A O 1
ATOM 656 N N . PRO A 1 81 ? 34.031 25.926 -13.417 1.00 51.22 81 PRO A N 1
ATOM 657 C CA . PRO A 1 81 ? 34.644 26.683 -14.497 1.00 51.22 81 PRO A CA 1
ATOM 658 C C . PRO A 1 81 ? 34.410 26.001 -15.850 1.00 51.22 81 PRO A C 1
ATOM 660 O O . PRO A 1 81 ? 34.444 24.776 -15.969 1.00 51.22 81 PRO A O 1
ATOM 663 N N . GLU A 1 82 ? 34.156 26.832 -16.856 1.00 53.69 82 GLU A N 1
ATOM 664 C CA . GLU A 1 82 ? 33.772 26.518 -18.236 1.00 53.69 82 GLU A CA 1
ATOM 665 C C . GLU A 1 82 ? 34.923 25.892 -19.057 1.00 53.69 82 GLU A C 1
ATOM 667 O O . GLU A 1 82 ? 35.137 26.225 -20.216 1.00 53.69 82 GLU A O 1
ATOM 672 N N . GLU A 1 83 ? 35.698 24.981 -18.468 1.00 54.50 83 GLU A N 1
ATOM 673 C CA . GLU A 1 83 ? 36.897 24.397 -19.078 1.00 54.50 83 GLU A CA 1
ATOM 674 C C . GLU A 1 83 ? 36.813 22.870 -19.132 1.00 54.50 83 GLU A C 1
ATOM 676 O O . GLU A 1 83 ? 37.649 22.161 -18.586 1.00 54.50 83 GLU A O 1
ATOM 681 N N . MET A 1 84 ? 35.784 22.327 -19.785 1.00 50.50 84 MET A N 1
ATOM 682 C CA . MET A 1 84 ? 35.847 20.942 -20.282 1.00 50.50 84 MET A CA 1
ATOM 683 C C . MET A 1 84 ? 34.859 20.676 -21.425 1.00 50.50 84 MET A C 1
ATOM 685 O O . MET A 1 84 ? 34.268 19.606 -21.544 1.00 50.50 84 MET A O 1
ATOM 689 N N . ARG A 1 85 ? 34.678 21.664 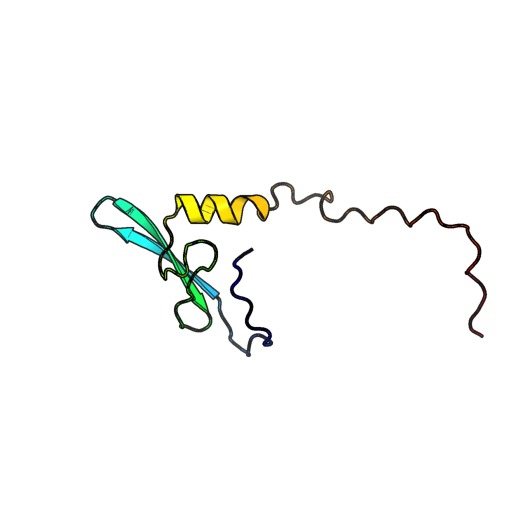-22.307 1.00 53.94 85 ARG A N 1
ATOM 690 C CA . ARG A 1 85 ? 34.105 21.437 -23.638 1.00 53.94 85 ARG A CA 1
ATOM 691 C C . ARG A 1 85 ? 35.190 21.613 -24.691 1.00 53.94 85 ARG A C 1
ATOM 693 O O . ARG A 1 85 ? 35.275 22.649 -25.336 1.00 53.94 85 ARG A O 1
ATOM 700 N N . THR A 1 86 ? 35.967 20.559 -24.905 1.00 50.47 86 THR A N 1
ATOM 701 C CA . THR A 1 86 ? 36.718 20.383 -26.151 1.00 50.47 86 THR A CA 1
ATOM 702 C C . THR A 1 86 ? 36.587 18.944 -26.646 1.00 50.47 86 THR A C 1
ATOM 704 O O . THR A 1 86 ? 37.183 18.016 -26.115 1.00 50.47 86 THR A O 1
ATOM 707 N N . THR A 1 87 ? 35.735 18.824 -27.670 1.00 50.19 87 THR A N 1
ATOM 708 C CA . THR A 1 87 ? 35.873 18.001 -28.885 1.00 50.19 87 THR A CA 1
ATOM 709 C C . THR A 1 87 ? 36.182 16.507 -28.742 1.00 50.19 87 THR A C 1
ATOM 711 O O . THR A 1 87 ? 37.334 16.111 -28.583 1.00 50.19 87 THR A O 1
ATOM 714 N N . TYR A 1 88 ? 35.165 15.679 -29.000 1.00 47.09 88 TYR A N 1
ATOM 715 C CA . TYR A 1 88 ? 35.370 14.417 -29.711 1.00 47.09 88 TYR A CA 1
ATOM 716 C C . TYR A 1 88 ? 35.143 14.667 -31.208 1.00 47.09 88 TYR A C 1
ATOM 718 O O . TYR A 1 88 ? 34.078 15.161 -31.568 1.00 47.09 88 TYR A O 1
ATOM 726 N N . ALA A 1 89 ? 36.206 14.371 -31.967 1.00 43.44 89 ALA A N 1
ATOM 727 C CA . ALA A 1 89 ? 36.369 14.150 -33.414 1.00 43.44 89 ALA A CA 1
ATOM 728 C C . ALA A 1 89 ? 35.385 14.812 -34.395 1.00 43.44 89 ALA A C 1
ATOM 730 O O . ALA A 1 89 ? 34.213 14.380 -34.459 1.00 43.44 89 ALA A O 1
#

Mean predicted aligned error: 11.05 Å

Sequence (89 aa):
MLQLYNDEWPPFGSFLAIELYRNSQGEHYVGIYYNGQQCSLPFYGNRPYCPWEEFEKQMSPFVIRDPGDIACQASKPLSGPEEMRTTYA

Organism: NCBI:txid3028027

Foldseek 3Di:
DQPQDDVDDQDPPWDKDWDWDADPVRWIWIWIDIPNHTFQGVQQVRDRIHTPVSVCVVCVVVDDPDPPDPVPPDDDPPPDDPPDDDDDD

Radius of gyration: 20.96 Å; Cα contacts (8 Å, |Δi|>4): 84; chains: 1; bounding box: 53×39×49 Å

Nearest PDB structures (foldseek):
  5cdh-assembly4_H  TM=9.047E-01  e=2.255E-02  Legionella pneumophila
  2hdw-assembly1_A  TM=5.042E-01  e=4.854E+00  Pseudomonas aeruginosa
  9asp-assembly1_B  TM=3.499E-01  e=2.314E+00  Homo sapiens
  6voa-assembly1_B  TM=6.068E-01  e=9.000E+00  Bos taurus

InterPro domains:
  IPR029033 Histidine phosphatase superfamily [G3DSA:3.40.50.1240] (1-76)
  IPR029033 Histidine phosphatase superfamily [SSF53254] (2-76)

pLDDT: mean 82.57, std 16.32, range [43.44, 97.56]

Solvent-accessible surface area (backbone atoms only — not comparable to full-atom values): 6027 Å² total; per-residue (Å²): 124,78,79,76,82,79,93,65,81,80,5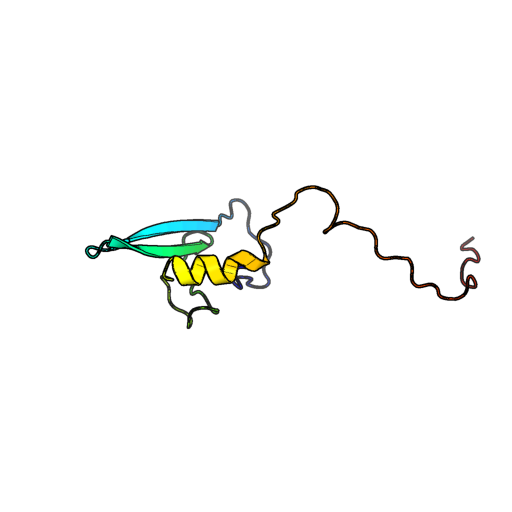6,92,89,60,49,78,48,79,45,82,45,68,51,97,89,68,52,45,31,37,35,42,25,52,73,85,41,78,38,56,33,62,95,57,80,54,34,58,62,40,48,44,71,61,51,50,60,64,43,53,85,72,57,80,86,66,92,70,58,74,94,68,56,76,74,77,73,78,89,59,82,95,78,82,86,76,81,85,132

Secondary structure (DSSP, 8-state):
------SSPPPTT--EEEEEEE-TTS-EEEEEEETTEEEPBGGGTTBSEEEHHHHHHHHGGG-----SSSTTPPPPP----S-------